Protein AF-A0A8J3X6U8-F1 (afdb_monomer)

Solvent-accessible surface area (backbone atoms only — not comparable to full-atom values): 4764 Å² total; per-residue (Å²): 137,83,90,76,81,80,90,71,74,58,58,88,57,50,52,58,54,52,48,52,54,48,53,48,50,50,51,33,50,51,55,42,38,77,76,36,50,59,38,57,43,71,58,35,36,55,48,44,53,55,36,28,58,75,61,75,47,92,70,57,69,66,60,50,54,49,51,14,44,39,25,23,74,54,50,72,78,82,77,84,125

pLDDT: mean 85.13, std 18.42, range [39.81, 98.25]

Sequence (81 aa):
MEISGAGGYDEDIIVPYVRERLEKYLRAFDGVRTTHRGRPVSEVRSALDKAFEAEDLEVWNEVRDDAARVISEGRGPAQST

Mean predicted aligned error: 8.17 Å

Organism: NCBI:txid58121

Structure (mmCIF, N/CA/C/O backbone):
data_AF-A0A8J3X6U8-F1
#
_entry.id   AF-A0A8J3X6U8-F1
#
loop_
_atom_site.group_PDB
_atom_site.id
_atom_site.type_symbol
_atom_site.label_atom_id
_atom_site.label_alt_id
_atom_site.label_comp_id
_atom_site.label_asym_id
_atom_site.label_entity_id
_atom_site.label_seq_id
_atom_site.pdbx_PDB_ins_code
_atom_site.Cartn_x
_atom_site.Cartn_y
_atom_site.Cartn_z
_atom_site.occupancy
_atom_site.B_iso_or_equiv
_atom_site.auth_seq_id
_atom_site.auth_comp_id
_atom_site.auth_asym_id
_atom_site.auth_atom_id
_atom_site.pdbx_P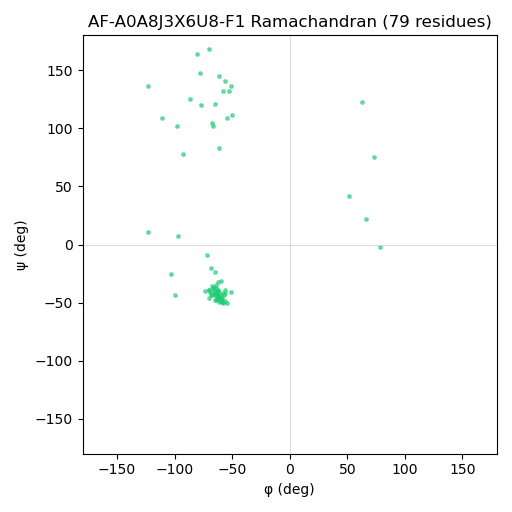DB_model_num
ATOM 1 N N . MET A 1 1 ? 36.940 -2.708 -22.269 1.00 42.91 1 MET A N 1
ATOM 2 C CA . MET A 1 1 ? 35.593 -2.105 -22.254 1.00 42.91 1 MET A CA 1
ATOM 3 C C . MET A 1 1 ? 35.635 -1.062 -21.157 1.00 42.91 1 MET A C 1
ATOM 5 O O . MET A 1 1 ? 35.597 -1.418 -19.988 1.00 42.91 1 MET A O 1
ATOM 9 N N . GLU A 1 2 ? 35.953 0.175 -21.530 1.00 40.69 2 GLU A N 1
ATOM 10 C CA . GLU A 1 2 ? 36.213 1.261 -20.582 1.00 40.69 2 GLU A CA 1
ATOM 11 C C . GLU A 1 2 ? 34.896 1.940 -20.209 1.00 40.69 2 GLU A C 1
ATOM 13 O O . GLU A 1 2 ? 34.132 2.351 -21.079 1.00 40.69 2 GLU A O 1
ATOM 18 N N . ILE A 1 3 ? 34.623 2.007 -18.908 1.00 54.41 3 ILE A N 1
ATOM 19 C CA . ILE A 1 3 ? 33.431 2.626 -18.331 1.00 54.41 3 ILE A CA 1
ATOM 20 C C . ILE A 1 3 ? 33.801 4.081 -18.021 1.00 54.41 3 ILE A C 1
ATOM 22 O O . ILE A 1 3 ? 34.151 4.428 -16.895 1.00 54.41 3 ILE A O 1
ATOM 26 N N . SER A 1 4 ? 33.825 4.921 -19.053 1.00 47.53 4 SER A N 1
ATOM 27 C CA . SER A 1 4 ? 34.218 6.327 -18.936 1.00 47.53 4 SER A CA 1
ATOM 28 C C . SER A 1 4 ? 32.985 7.226 -18.818 1.00 47.53 4 SER A C 1
ATOM 30 O O . SER A 1 4 ? 32.352 7.516 -19.821 1.00 47.53 4 SER A O 1
ATOM 32 N N . GLY A 1 5 ? 32.690 7.666 -17.587 1.00 55.34 5 GLY A N 1
ATOM 33 C CA . GLY A 1 5 ? 32.155 8.995 -17.231 1.00 55.34 5 GLY A CA 1
ATOM 34 C C . GLY A 1 5 ? 30.774 9.437 -17.753 1.00 55.34 5 GLY A C 1
ATOM 35 O O . GLY A 1 5 ? 30.586 9.614 -18.946 1.00 55.34 5 GLY A O 1
ATOM 36 N N . ALA A 1 6 ? 29.880 9.780 -16.810 1.00 52.81 6 ALA A N 1
ATOM 37 C CA . ALA A 1 6 ? 28.462 10.160 -16.961 1.00 52.81 6 ALA A CA 1
ATOM 38 C C . ALA A 1 6 ? 27.555 8.970 -17.308 1.00 52.81 6 ALA A C 1
ATOM 40 O O . ALA A 1 6 ? 27.142 8.790 -18.447 1.00 52.81 6 ALA A O 1
ATOM 41 N N . GLY A 1 7 ? 27.275 8.136 -16.297 1.00 46.59 7 GLY A N 1
ATOM 42 C CA . GLY A 1 7 ? 26.452 6.930 -16.406 1.00 46.59 7 GLY A CA 1
ATOM 43 C C . GLY A 1 7 ? 25.018 7.240 -16.831 1.00 46.59 7 GLY A C 1
ATOM 44 O O . GLY A 1 7 ? 24.134 7.370 -15.990 1.00 46.59 7 GLY A O 1
ATOM 45 N N . GLY A 1 8 ? 24.814 7.389 -18.137 1.00 50.38 8 GLY A N 1
ATOM 46 C CA . GLY A 1 8 ? 23.506 7.409 -18.763 1.00 50.38 8 GLY A CA 1
ATOM 47 C C . GLY A 1 8 ? 22.868 6.044 -18.572 1.00 50.38 8 GLY A C 1
ATOM 48 O O . GLY A 1 8 ? 23.435 5.020 -18.951 1.00 50.38 8 GLY A O 1
ATOM 49 N N . TYR A 1 9 ? 21.714 6.038 -17.923 1.00 64.19 9 TYR A N 1
ATOM 50 C CA . TYR A 1 9 ? 20.835 4.886 -17.890 1.00 64.19 9 TYR A CA 1
ATOM 51 C C . TYR A 1 9 ? 20.473 4.509 -19.326 1.00 64.19 9 TYR A C 1
ATOM 53 O O . TYR A 1 9 ? 20.108 5.382 -20.109 1.00 64.19 9 TYR A O 1
ATOM 61 N N . ASP A 1 10 ? 20.573 3.227 -19.667 1.00 73.88 10 ASP A N 1
ATOM 62 C CA . ASP A 1 10 ? 20.011 2.733 -20.919 1.00 73.88 10 ASP A CA 1
ATOM 63 C C . ASP A 1 10 ? 18.485 2.864 -20.819 1.00 73.88 10 ASP A C 1
ATOM 65 O O . ASP A 1 10 ? 17.826 2.111 -20.094 1.00 73.88 10 ASP A O 1
ATOM 69 N N . GLU A 1 11 ? 17.935 3.894 -21.459 1.00 69.12 11 GLU A N 1
ATOM 70 C CA . GLU A 1 11 ? 16.509 4.210 -21.399 1.00 69.12 11 GLU A CA 1
ATOM 71 C C . GLU A 1 11 ? 15.654 3.051 -21.929 1.00 69.12 11 GLU A C 1
ATOM 73 O O . GLU A 1 11 ? 14.576 2.802 -21.381 1.00 69.12 11 GLU A O 1
ATOM 78 N N . ASP A 1 12 ? 16.162 2.277 -22.895 1.00 75.12 12 ASP A N 1
ATOM 79 C CA . ASP A 1 12 ? 15.469 1.119 -23.468 1.00 75.12 12 ASP A CA 1
ATOM 80 C C . ASP A 1 12 ? 15.336 -0.032 -22.457 1.00 75.12 12 ASP A C 1
ATOM 82 O O . ASP A 1 12 ? 14.450 -0.878 -22.586 1.00 75.12 12 ASP A O 1
ATOM 86 N N . ILE A 1 13 ? 16.168 -0.046 -21.410 1.00 73.00 13 ILE A N 1
ATOM 87 C CA . ILE A 1 13 ? 16.125 -1.029 -20.318 1.00 73.00 13 ILE A CA 1
ATOM 88 C C . ILE A 1 13 ? 15.410 -0.460 -19.086 1.00 73.00 13 ILE A C 1
ATOM 90 O O . ILE A 1 13 ? 14.586 -1.138 -18.464 1.00 73.00 13 ILE A O 1
ATOM 94 N N . ILE A 1 14 ? 15.699 0.789 -18.717 1.00 77.75 14 ILE A N 1
ATOM 95 C CA . ILE A 1 14 ? 15.176 1.398 -17.491 1.00 77.75 14 ILE A CA 1
ATOM 96 C C . ILE A 1 14 ? 13.697 1.754 -17.618 1.00 77.75 14 ILE A C 1
ATOM 98 O O . ILE A 1 14 ? 12.944 1.524 -16.671 1.00 77.75 14 ILE A O 1
ATOM 102 N N . VAL A 1 15 ? 13.241 2.261 -18.768 1.00 80.94 15 VAL A N 1
ATOM 103 C CA . VAL A 1 15 ? 11.835 2.660 -18.933 1.00 80.94 15 VAL A CA 1
ATOM 104 C C . VAL A 1 15 ? 10.881 1.462 -18.802 1.00 80.94 15 VAL A C 1
ATOM 106 O O . VAL A 1 15 ? 9.910 1.579 -18.046 1.00 80.94 15 VAL A O 1
ATOM 109 N N . PRO A 1 16 ? 11.124 0.300 -19.444 1.00 84.81 16 PRO A N 1
ATOM 110 C CA . PRO A 1 16 ? 10.285 -0.882 -19.241 1.00 84.81 16 PRO A CA 1
ATOM 111 C C . PRO A 1 16 ? 10.310 -1.402 -17.802 1.00 84.81 16 PRO A C 1
ATOM 113 O O . PRO A 1 16 ? 9.254 -1.689 -17.242 1.00 84.81 16 PRO A O 1
ATOM 116 N N . TYR A 1 17 ? 11.491 -1.463 -17.178 1.00 83.69 17 TYR A N 1
ATOM 117 C CA . TYR A 1 17 ? 11.640 -1.946 -15.803 1.00 83.69 17 TYR A CA 1
ATOM 118 C C . TYR A 1 17 ? 10.893 -1.064 -14.790 1.00 83.69 17 TYR A C 1
ATOM 120 O O . TYR A 1 17 ? 10.170 -1.557 -13.922 1.00 83.69 17 TYR A O 1
ATOM 128 N N . VAL A 1 18 ? 11.018 0.260 -14.916 1.00 88.38 18 VAL A N 1
ATOM 129 C CA . VAL A 1 18 ? 10.303 1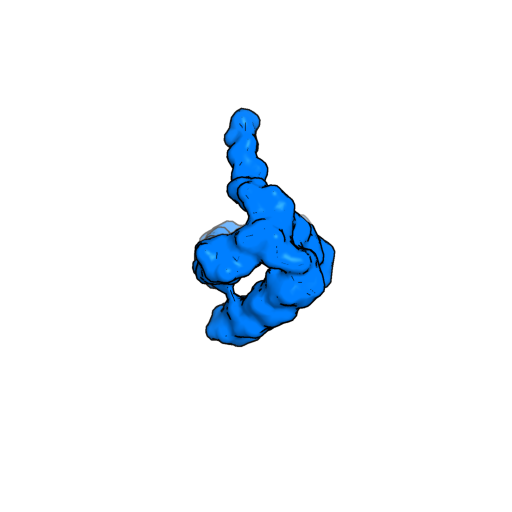.214 -14.056 1.00 88.38 18 VAL A CA 1
ATOM 130 C C . VAL A 1 18 ? 8.795 1.128 -14.285 1.00 88.38 18 VAL A C 1
ATOM 132 O O . VAL A 1 18 ? 8.034 1.169 -13.317 1.00 88.38 18 VAL A O 1
ATOM 135 N N . ARG A 1 19 ? 8.351 0.963 -15.539 1.00 91.06 19 ARG A N 1
ATOM 136 C CA . ARG A 1 19 ? 6.930 0.799 -15.868 1.00 91.06 19 ARG A CA 1
ATOM 137 C C . ARG A 1 19 ? 6.338 -0.440 -15.205 1.00 91.06 19 ARG A C 1
ATOM 139 O O . ARG A 1 19 ? 5.296 -0.328 -14.569 1.00 91.06 19 ARG A O 1
ATOM 146 N N . GLU A 1 20 ? 7.018 -1.581 -15.284 1.00 92.25 20 GLU A N 1
ATOM 147 C CA . GLU A 1 20 ? 6.552 -2.821 -14.655 1.00 92.25 20 GLU A CA 1
ATOM 148 C C . GLU A 1 20 ? 6.405 -2.661 -13.132 1.00 92.25 20 GLU A C 1
ATOM 150 O O . GLU A 1 20 ? 5.376 -3.021 -12.554 1.00 92.25 20 GLU A O 1
ATOM 155 N N . ARG A 1 21 ? 7.403 -2.064 -12.464 1.00 93.31 21 ARG A N 1
ATOM 156 C CA . ARG A 1 21 ? 7.326 -1.800 -11.017 1.00 93.31 21 ARG A CA 1
ATOM 157 C C . ARG A 1 21 ? 6.191 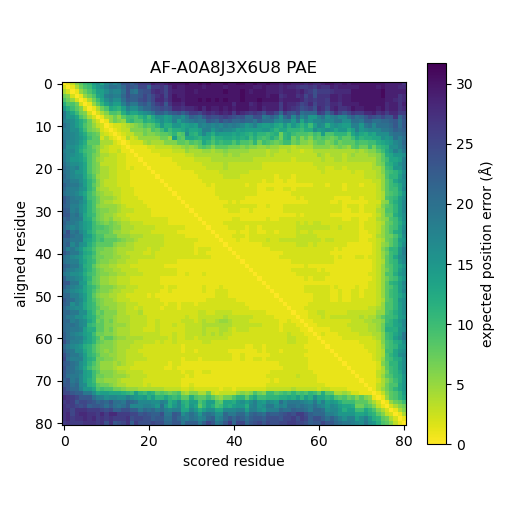-0.844 -10.664 1.00 93.31 21 ARG A C 1
ATOM 159 O O . ARG A 1 21 ? 5.523 -1.045 -9.651 1.00 93.31 21 ARG A O 1
ATOM 166 N N . LEU A 1 22 ? 5.961 0.180 -11.486 1.00 93.44 22 LEU A N 1
ATOM 167 C CA . LEU A 1 22 ? 4.866 1.124 -11.287 1.00 93.44 22 LEU A CA 1
ATOM 168 C C . LEU A 1 22 ? 3.501 0.441 -11.442 1.00 93.44 22 LEU A C 1
ATOM 170 O O . LEU A 1 22 ? 2.607 0.682 -10.637 1.00 93.44 22 LEU A O 1
ATOM 174 N N . GLU A 1 23 ? 3.336 -0.440 -12.426 1.00 95.38 23 GLU A N 1
ATOM 175 C CA . GLU A 1 23 ? 2.095 -1.197 -12.624 1.00 95.38 23 GLU A CA 1
ATOM 176 C C . GLU A 1 23 ? 1.787 -2.117 -11.434 1.00 95.38 23 GLU A C 1
ATOM 178 O O . GLU A 1 23 ? 0.654 -2.129 -10.944 1.00 95.38 23 GLU A O 1
ATOM 183 N N . LYS A 1 24 ? 2.799 -2.831 -10.921 1.00 96.31 24 LYS A N 1
ATOM 184 C CA . LYS A 1 24 ? 2.694 -3.647 -9.697 1.00 96.31 24 LYS A CA 1
ATOM 185 C C . LYS A 1 24 ? 2.295 -2.801 -8.488 1.00 96.31 24 LYS A C 1
ATOM 187 O O . LYS A 1 24 ? 1.350 -3.138 -7.774 1.00 96.31 24 LYS A O 1
ATOM 192 N N . TYR A 1 25 ? 2.960 -1.659 -8.303 1.00 96.25 25 TYR A N 1
ATOM 193 C CA . TYR A 1 25 ? 2.642 -0.716 -7.233 1.00 96.25 25 TYR A CA 1
ATOM 194 C C . TYR A 1 25 ? 1.188 -0.235 -7.309 1.00 96.25 25 TYR A C 1
ATOM 196 O O . TYR A 1 25 ? 0.463 -0.306 -6.317 1.00 96.25 25 TYR A O 1
ATOM 204 N N . LEU A 1 26 ? 0.747 0.229 -8.483 1.00 95.75 26 LEU A N 1
ATOM 205 C CA . LEU A 1 26 ? -0.605 0.751 -8.683 1.00 95.75 26 LEU A CA 1
ATOM 206 C C . LEU A 1 26 ? -1.666 -0.322 -8.430 1.00 95.75 26 LEU A C 1
ATOM 208 O O . LEU A 1 26 ? -2.674 -0.037 -7.787 1.00 95.75 26 LEU A O 1
ATOM 212 N N . ARG A 1 27 ? -1.422 -1.563 -8.864 1.00 96.00 27 ARG A N 1
ATOM 213 C CA . ARG A 1 27 ? -2.326 -2.691 -8.618 1.00 96.00 27 ARG A CA 1
ATOM 214 C C . ARG A 1 27 ? -2.489 -2.980 -7.125 1.00 96.00 27 ARG A C 1
ATOM 216 O O . ARG A 1 27 ? -3.623 -3.069 -6.648 1.00 96.00 27 ARG A O 1
ATOM 223 N N . ALA A 1 28 ? -1.383 -3.088 -6.388 1.00 97.06 28 ALA A N 1
ATOM 224 C CA . ALA A 1 28 ? -1.407 -3.297 -4.940 1.00 97.06 28 ALA A CA 1
ATOM 225 C C . ALA A 1 28 ? -2.102 -2.131 -4.217 1.00 97.06 28 ALA A C 1
ATOM 227 O O . ALA A 1 28 ? -2.994 -2.342 -3.390 1.00 97.06 28 ALA A O 1
ATOM 228 N N . PHE A 1 29 ? -1.745 -0.896 -4.579 1.00 96.75 29 PHE A N 1
ATOM 229 C CA . PHE A 1 29 ? -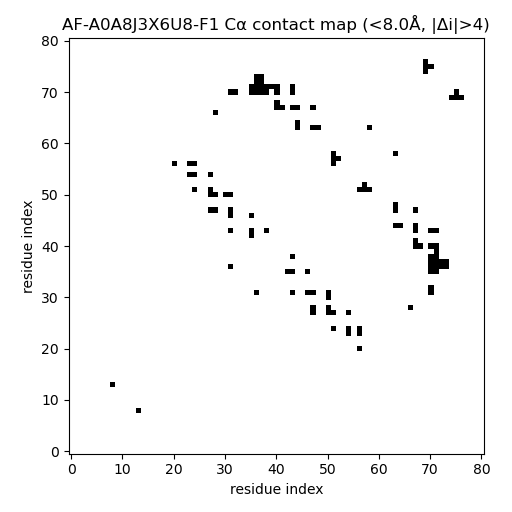2.324 0.316 -4.011 1.00 96.75 29 PHE A CA 1
ATOM 230 C C . PHE A 1 29 ? -3.839 0.378 -4.223 1.00 96.75 29 PHE A C 1
ATOM 232 O O . PHE A 1 29 ? -4.584 0.582 -3.264 1.00 96.75 29 PHE A O 1
ATOM 239 N N . ASP A 1 30 ? -4.321 0.165 -5.448 1.00 96.56 30 ASP A N 1
ATOM 240 C CA . ASP A 1 30 ? -5.751 0.231 -5.756 1.00 96.56 30 ASP A CA 1
ATOM 241 C C . ASP A 1 30 ? -6.552 -0.901 -5.108 1.00 96.56 30 ASP A C 1
ATOM 243 O O . ASP A 1 30 ? -7.676 -0.670 -4.642 1.00 96.56 30 ASP A O 1
ATOM 247 N N . GLY A 1 31 ? -5.974 -2.101 -5.005 1.00 97.06 31 GLY A N 1
ATOM 248 C CA . GLY A 1 31 ? -6.583 -3.217 -4.282 1.00 97.06 31 GLY A CA 1
ATOM 249 C C . GLY A 1 31 ? -6.817 -2.886 -2.805 1.00 97.06 31 GLY A C 1
ATOM 250 O O . GLY A 1 31 ? -7.933 -3.042 -2.290 1.00 97.06 31 GLY A O 1
ATOM 251 N N . VAL A 1 32 ? -5.795 -2.351 -2.129 1.00 97.75 32 VAL A N 1
ATOM 252 C CA . VAL A 1 32 ? -5.911 -1.938 -0.722 1.00 97.75 32 VAL A CA 1
ATOM 253 C C . VAL A 1 32 ? -6.831 -0.730 -0.582 1.00 97.75 32 VAL A C 1
ATOM 255 O O . VAL A 1 32 ? -7.708 -0.727 0.282 1.00 97.75 32 VAL A O 1
ATOM 258 N N . ARG A 1 33 ? -6.715 0.268 -1.463 1.00 96.50 33 ARG A N 1
ATOM 259 C CA . ARG A 1 33 ? -7.570 1.460 -1.458 1.00 96.50 33 ARG A CA 1
ATOM 260 C C . ARG A 1 33 ? -9.045 1.096 -1.560 1.00 96.50 33 ARG A C 1
ATOM 262 O O . ARG A 1 33 ? -9.849 1.640 -0.816 1.00 96.50 33 ARG A O 1
ATOM 269 N N . THR A 1 34 ? -9.411 0.163 -2.433 1.00 96.56 34 THR A N 1
ATOM 270 C CA . THR A 1 34 ? -10.812 -0.250 -2.630 1.00 96.56 34 THR A CA 1
ATOM 271 C C . THR A 1 34 ? -11.423 -0.868 -1.369 1.00 96.56 34 THR A C 1
ATOM 273 O O . THR A 1 34 ? -12.611 -0.698 -1.105 1.00 96.56 34 THR A O 1
ATOM 276 N N . THR A 1 35 ? -10.613 -1.557 -0.567 1.00 96.44 35 THR A N 1
ATOM 277 C CA . THR A 1 35 ? -11.075 -2.371 0.569 1.00 96.44 35 THR A CA 1
ATOM 278 C C . THR A 1 35 ? -10.862 -1.710 1.939 1.00 96.44 35 THR A C 1
ATOM 280 O O . THR A 1 35 ? -11.610 -1.993 2.881 1.00 96.44 35 THR A O 1
ATOM 283 N N . HIS A 1 36 ? -9.881 -0.807 2.054 1.00 96.44 36 HIS A N 1
ATOM 284 C CA . HIS A 1 36 ? -9.420 -0.208 3.314 1.00 96.44 36 HIS A CA 1
ATOM 285 C C . HIS A 1 36 ? -9.486 1.331 3.337 1.00 96.44 36 HIS A C 1
ATOM 287 O O . HIS A 1 36 ? -8.969 1.952 4.266 1.00 96.44 36 HIS A O 1
ATOM 293 N N . ARG A 1 37 ? -10.132 1.975 2.353 1.00 96.38 37 ARG A N 1
ATOM 294 C CA . ARG A 1 37 ? -10.349 3.433 2.369 1.00 96.38 37 ARG A CA 1
ATOM 295 C C . ARG A 1 37 ? -10.998 3.880 3.679 1.00 96.38 37 ARG A C 1
ATOM 297 O O . ARG A 1 37 ? -12.006 3.308 4.088 1.00 96.38 37 ARG A O 1
ATOM 304 N N . GLY A 1 38 ? -10.458 4.926 4.303 1.00 95.06 38 GLY A N 1
ATOM 305 C CA . GLY A 1 38 ? -11.022 5.477 5.541 1.00 95.06 38 GLY A CA 1
ATOM 306 C C . GLY A 1 38 ? -10.693 4.680 6.809 1.00 95.06 38 GLY A C 1
ATOM 307 O O . GLY A 1 38 ? -11.111 5.077 7.895 1.00 95.06 38 GLY A O 1
ATOM 308 N N . ARG A 1 39 ? -9.976 3.552 6.700 1.00 97.06 39 ARG A N 1
ATOM 309 C CA . ARG A 1 39 ? -9.564 2.749 7.861 1.00 97.06 39 ARG A CA 1
ATOM 310 C C . ARG A 1 39 ? -8.325 3.342 8.544 1.00 97.06 39 ARG A C 1
ATOM 312 O O . ARG A 1 39 ? -7.642 4.169 7.937 1.00 97.06 39 ARG A O 1
ATOM 319 N N . PRO A 1 40 ? -7.999 2.946 9.789 1.00 97.88 40 PRO A N 1
ATOM 320 C CA . PRO A 1 40 ? -6.810 3.434 10.486 1.00 97.88 40 PRO A CA 1
ATOM 321 C C . PRO A 1 40 ? -5.511 3.181 9.709 1.00 97.88 40 PRO A C 1
ATOM 323 O O . PRO A 1 40 ? -5.319 2.105 9.147 1.00 97.88 40 PRO A O 1
ATOM 326 N N . VAL A 1 41 ? -4.583 4.145 9.742 1.00 97.44 41 VAL A N 1
ATOM 327 C CA . VAL A 1 41 ? -3.287 4.079 9.032 1.00 97.44 41 VAL A CA 1
ATOM 328 C C . VAL A 1 41 ? -2.522 2.783 9.319 1.00 97.44 41 VAL A C 1
ATOM 330 O O . VAL A 1 41 ? -1.951 2.203 8.404 1.00 97.44 41 VAL A O 1
ATOM 333 N N . SER A 1 42 ? -2.517 2.300 10.564 1.00 97.62 42 SER A N 1
ATOM 334 C CA . SER A 1 42 ? -1.826 1.056 10.936 1.00 97.62 42 SER A CA 1
ATOM 335 C C . SER A 1 42 ? -2.419 -0.183 10.256 1.00 97.62 42 SER A C 1
ATOM 337 O O . SER A 1 42 ? -1.676 -1.069 9.838 1.00 97.62 42 SER A O 1
ATOM 339 N N . GLU A 1 43 ? -3.743 -0.231 10.107 1.00 97.94 43 GLU A N 1
ATOM 340 C CA . GLU A 1 43 ? -4.443 -1.314 9.415 1.00 97.94 43 GLU A CA 1
ATOM 341 C C . GLU A 1 43 ? -4.163 -1.263 7.911 1.00 97.94 43 GLU A C 1
ATOM 343 O O . GLU A 1 43 ? -3.795 -2.270 7.308 1.00 97.94 43 GLU A O 1
ATOM 348 N N . VAL A 1 44 ? -4.253 -0.068 7.321 1.00 98.25 44 VAL A N 1
ATOM 349 C CA . VAL A 1 44 ? -3.941 0.159 5.905 1.00 98.25 44 VAL A CA 1
ATOM 350 C C . VAL A 1 44 ? -2.486 -0.197 5.599 1.00 98.25 44 VAL A C 1
ATOM 352 O O . VAL A 1 44 ? -2.220 -0.871 4.608 1.00 98.25 44 VAL A O 1
ATOM 355 N N . ARG A 1 45 ? -1.540 0.202 6.457 1.00 98.06 45 ARG A N 1
ATOM 356 C CA . ARG A 1 45 ? -0.116 -0.126 6.312 1.00 98.06 45 ARG A CA 1
ATOM 357 C C . ARG A 1 45 ? 0.107 -1.636 6.297 1.00 98.06 45 ARG A C 1
ATOM 359 O O . ARG A 1 45 ? 0.789 -2.128 5.409 1.00 98.06 45 ARG A O 1
ATOM 366 N N . SER A 1 46 ? -0.520 -2.368 7.220 1.00 98.00 46 SER A N 1
ATOM 367 C CA . SER A 1 46 ? -0.421 -3.832 7.250 1.00 98.00 46 SER A CA 1
ATOM 368 C C . SER A 1 46 ? -1.027 -4.491 6.004 1.00 98.00 46 SER A C 1
ATOM 370 O O . SER A 1 46 ? -0.518 -5.508 5.536 1.00 98.00 46 SER A O 1
ATOM 372 N N . ALA A 1 47 ? -2.100 -3.923 5.447 1.00 98.06 47 ALA A N 1
ATOM 373 C CA . ALA A 1 47 ? -2.678 -4.398 4.193 1.00 98.06 47 ALA A CA 1
ATOM 374 C C . ALA A 1 47 ? -1.760 -4.118 2.989 1.00 98.06 47 ALA A C 1
ATOM 376 O O . ALA A 1 47 ? -1.599 -4.992 2.139 1.00 98.06 47 ALA A O 1
ATOM 377 N N . LEU A 1 48 ? -1.129 -2.939 2.939 1.00 98.00 48 LEU A N 1
ATOM 378 C CA . LEU A 1 48 ? -0.137 -2.591 1.917 1.00 98.00 48 LEU A CA 1
ATOM 379 C C . LEU A 1 48 ? 1.093 -3.499 1.981 1.00 98.00 48 LEU A C 1
ATOM 381 O O . LEU A 1 48 ? 1.532 -3.954 0.935 1.00 98.00 48 LEU A O 1
ATOM 385 N N . ASP A 1 49 ? 1.597 -3.822 3.176 1.00 97.69 49 ASP A N 1
ATOM 386 C CA . ASP A 1 49 ? 2.724 -4.753 3.344 1.00 97.69 49 ASP A CA 1
ATOM 387 C C . ASP A 1 49 ? 2.448 -6.098 2.663 1.00 97.69 49 ASP A C 1
ATOM 389 O O . ASP A 1 49 ? 3.232 -6.556 1.835 1.00 97.69 49 ASP A O 1
ATOM 393 N N . LYS A 1 50 ? 1.278 -6.684 2.938 1.00 97.81 50 LYS A N 1
ATOM 394 C CA . LYS A 1 50 ? 0.864 -7.958 2.334 1.00 97.81 50 LYS A CA 1
ATOM 395 C C . LYS A 1 50 ? 0.652 -7.848 0.825 1.00 97.81 50 LYS A C 1
ATOM 397 O O . LYS A 1 50 ? 0.950 -8.786 0.095 1.00 97.81 50 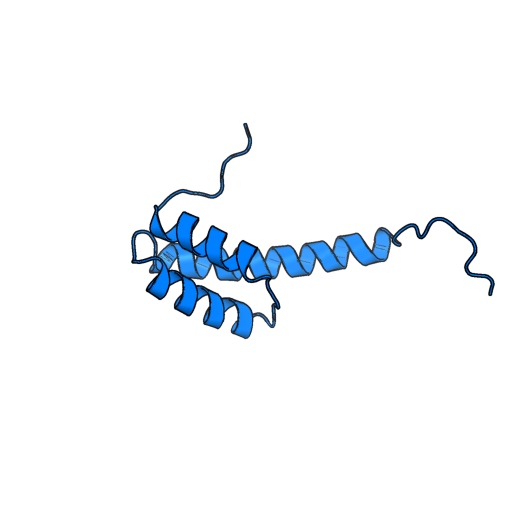LYS A O 1
ATOM 402 N N . ALA A 1 51 ? 0.104 -6.727 0.358 1.00 97.56 51 ALA A N 1
ATOM 403 C CA . ALA A 1 51 ? -0.150 -6.512 -1.062 1.00 97.56 51 ALA A CA 1
ATOM 404 C C . ALA A 1 51 ? 1.153 -6.324 -1.855 1.00 97.56 51 ALA A C 1
ATOM 406 O O . ALA A 1 51 ? 1.273 -6.857 -2.952 1.00 97.56 51 ALA A O 1
ATOM 407 N N . PHE A 1 52 ? 2.135 -5.609 -1.302 1.00 96.81 52 PHE A N 1
ATOM 408 C CA . PHE A 1 52 ? 3.445 -5.440 -1.928 1.00 96.81 52 PHE A CA 1
ATOM 409 C C . PHE A 1 52 ? 4.264 -6.733 -1.910 1.00 96.81 52 PHE A C 1
ATOM 411 O O . PHE A 1 52 ? 4.870 -7.066 -2.924 1.00 96.81 52 PHE A O 1
ATOM 418 N N . GLU A 1 53 ? 4.215 -7.504 -0.819 1.00 96.31 53 GLU A N 1
ATOM 419 C CA . GLU A 1 53 ? 4.823 -8.839 -0.754 1.00 96.31 53 GLU A CA 1
ATOM 420 C C . GLU A 1 53 ? 4.235 -9.781 -1.820 1.00 96.31 53 GLU A C 1
ATOM 422 O O . GLU A 1 53 ? 4.977 -10.476 -2.509 1.00 96.31 53 GLU A O 1
ATOM 427 N N . ALA A 1 54 ? 2.913 -9.755 -2.029 1.00 96.19 54 ALA A N 1
ATOM 428 C CA . ALA A 1 54 ? 2.250 -10.568 -3.052 1.00 96.19 54 ALA A CA 1
ATOM 429 C C . ALA A 1 54 ? 2.640 -10.201 -4.499 1.00 96.19 54 ALA A C 1
ATOM 431 O O . ALA A 1 54 ? 2.530 -11.041 -5.391 1.00 96.19 54 ALA A O 1
ATOM 432 N N . GLU A 1 55 ? 3.095 -8.968 -4.733 1.00 93.31 55 GLU A N 1
ATOM 433 C CA . GLU A 1 55 ? 3.575 -8.483 -6.036 1.00 93.31 55 GLU A CA 1
ATOM 434 C C . GLU A 1 55 ? 5.113 -8.548 -6.167 1.00 93.31 55 GLU A C 1
ATOM 436 O O . GLU A 1 55 ? 5.660 -8.048 -7.155 1.00 93.31 55 GLU A O 1
ATOM 441 N N . ASP A 1 56 ? 5.810 -9.147 -5.189 1.00 94.94 56 ASP A N 1
ATOM 442 C CA . ASP A 1 56 ? 7.280 -9.191 -5.088 1.00 94.94 56 ASP A CA 1
ATOM 443 C C . ASP A 1 56 ? 7.913 -7.788 -5.206 1.00 94.94 56 ASP A C 1
ATOM 445 O O . ASP A 1 56 ? 8.892 -7.547 -5.919 1.00 94.94 56 ASP A O 1
ATOM 449 N N . LEU A 1 57 ? 7.281 -6.808 -4.550 1.00 94.56 57 LEU A N 1
ATOM 450 C CA . LEU A 1 57 ? 7.637 -5.400 -4.648 1.00 94.56 57 LEU A CA 1
ATOM 451 C C . LEU A 1 57 ? 8.246 -4.889 -3.342 1.00 94.56 57 LEU A C 1
ATOM 453 O O . LEU A 1 57 ? 7.557 -4.636 -2.357 1.00 94.56 57 LEU A O 1
ATOM 457 N N . GLU A 1 58 ? 9.549 -4.624 -3.367 1.00 93.06 58 GLU A N 1
ATOM 458 C CA . GLU A 1 58 ? 10.196 -3.865 -2.299 1.00 93.06 58 GLU A CA 1
ATOM 459 C C . GLU A 1 58 ? 9.888 -2.365 -2.447 1.00 93.06 58 GLU A C 1
ATOM 461 O O . GLU A 1 58 ? 10.204 -1.742 -3.470 1.00 93.06 58 GLU A O 1
ATOM 466 N N . VAL A 1 59 ? 9.256 -1.789 -1.422 1.00 92.94 59 VAL A N 1
ATOM 467 C CA . VAL A 1 59 ? 8.846 -0.380 -1.361 1.00 92.94 59 VAL A CA 1
ATOM 468 C C . VAL A 1 59 ? 9.475 0.271 -0.136 1.00 92.94 59 VAL A C 1
ATOM 470 O O . VAL A 1 59 ? 9.464 -0.294 0.956 1.00 92.94 59 VAL A O 1
ATOM 473 N N . TRP A 1 60 ? 10.006 1.483 -0.303 1.00 94.75 60 TRP A N 1
ATOM 474 C CA . TRP A 1 60 ? 10.574 2.244 0.809 1.00 94.75 60 TRP A CA 1
ATOM 475 C C . TRP A 1 60 ? 9.522 2.551 1.874 1.00 94.75 60 TRP A C 1
ATOM 477 O O . TRP A 1 60 ? 8.355 2.818 1.568 1.00 94.75 60 TRP A O 1
ATOM 487 N N . ASN A 1 61 ? 9.952 2.545 3.136 1.00 94.38 61 ASN A N 1
ATOM 488 C CA . ASN A 1 61 ? 9.064 2.725 4.281 1.00 94.38 61 ASN A CA 1
ATOM 489 C C . ASN A 1 61 ? 8.266 4.033 4.184 1.00 94.38 61 ASN A C 1
ATOM 491 O O . ASN A 1 61 ? 7.078 4.036 4.486 1.00 94.38 61 ASN A O 1
ATOM 495 N N . GLU A 1 62 ? 8.897 5.109 3.719 1.00 95.81 62 GLU A N 1
ATOM 496 C CA . GLU A 1 62 ? 8.307 6.435 3.551 1.00 95.81 62 GLU A CA 1
ATOM 497 C C . GLU A 1 62 ? 7.1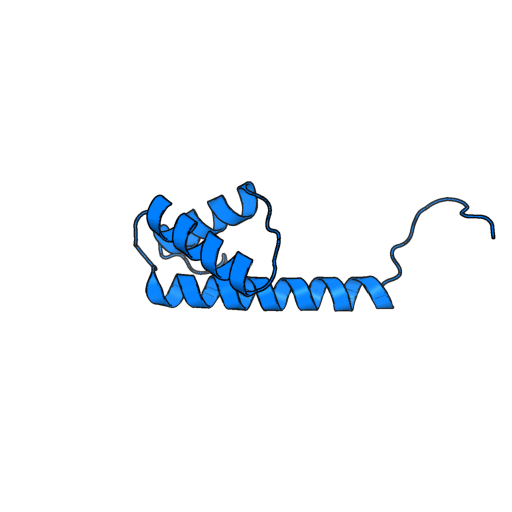99 6.433 2.496 1.00 95.81 62 GLU A C 1
ATOM 499 O O . GLU A 1 62 ? 6.135 7.001 2.727 1.00 95.81 62 GLU A O 1
ATOM 504 N N . VAL A 1 63 ? 7.422 5.753 1.367 1.00 95.38 63 VAL A N 1
ATOM 505 C CA . VAL A 1 63 ? 6.433 5.631 0.284 1.00 95.38 63 VAL A CA 1
ATOM 506 C C . VAL A 1 63 ? 5.232 4.820 0.760 1.00 95.38 63 VAL A C 1
ATOM 508 O O . VAL A 1 63 ? 4.088 5.212 0.540 1.00 95.38 63 VAL A O 1
ATOM 511 N N . ARG A 1 64 ? 5.475 3.714 1.471 1.00 96.44 64 ARG A N 1
ATOM 512 C CA . ARG A 1 64 ? 4.405 2.907 2.068 1.00 96.44 64 ARG A CA 1
ATOM 513 C C . ARG A 1 64 ? 3.618 3.695 3.115 1.00 96.44 64 ARG A C 1
ATOM 515 O O . ARG A 1 64 ? 2.392 3.618 3.140 1.00 96.44 64 ARG A O 1
ATOM 522 N N . ASP A 1 65 ? 4.305 4.421 3.992 1.00 96.75 65 ASP A N 1
ATOM 523 C CA . ASP A 1 65 ? 3.666 5.188 5.061 1.00 96.75 65 ASP 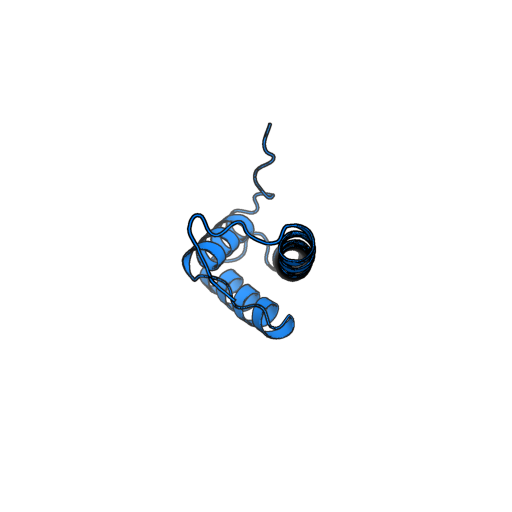A CA 1
ATOM 524 C C . ASP A 1 65 ? 2.836 6.349 4.495 1.00 96.75 65 ASP A C 1
ATOM 526 O O . ASP A 1 65 ? 1.736 6.609 4.987 1.00 96.75 65 ASP A O 1
ATOM 530 N N . ASP A 1 66 ? 3.311 7.001 3.432 1.00 96.75 66 ASP A N 1
ATOM 531 C CA . ASP A 1 66 ? 2.546 8.014 2.704 1.00 96.75 66 ASP A CA 1
ATOM 532 C C . ASP A 1 66 ? 1.310 7.410 2.021 1.00 96.75 66 ASP A C 1
ATOM 534 O O . ASP A 1 66 ? 0.189 7.874 2.239 1.00 96.75 66 ASP A O 1
ATOM 538 N N . ALA A 1 67 ? 1.469 6.292 1.306 1.00 96.31 67 ALA A N 1
ATOM 539 C CA . ALA A 1 67 ? 0.355 5.564 0.699 1.00 96.31 67 ALA A CA 1
ATOM 540 C C . ALA A 1 67 ? -0.710 5.157 1.732 1.00 96.31 67 ALA A C 1
ATOM 542 O O . ALA A 1 67 ? -1.914 5.299 1.486 1.00 96.31 67 ALA A O 1
ATOM 543 N N . ALA A 1 68 ? -0.279 4.699 2.912 1.00 97.62 68 ALA A N 1
ATOM 544 C CA . ALA A 1 68 ? -1.176 4.338 4.000 1.00 97.62 68 ALA A CA 1
ATOM 545 C C . ALA A 1 68 ? -1.971 5.545 4.515 1.00 97.62 68 ALA A C 1
ATOM 547 O O . ALA A 1 68 ? -3.174 5.422 4.764 1.00 97.62 68 ALA A O 1
ATOM 548 N N . ARG A 1 69 ? -1.334 6.720 4.632 1.00 97.25 69 ARG A N 1
ATOM 549 C CA . ARG A 1 69 ? -2.020 7.974 4.983 1.00 97.25 69 ARG A CA 1
ATOM 550 C C . ARG A 1 69 ? -3.019 8.382 3.910 1.00 97.25 69 ARG A C 1
ATOM 552 O O . ARG A 1 69 ? -4.170 8.629 4.249 1.00 97.25 69 ARG A O 1
ATOM 559 N N . VAL A 1 70 ? -2.63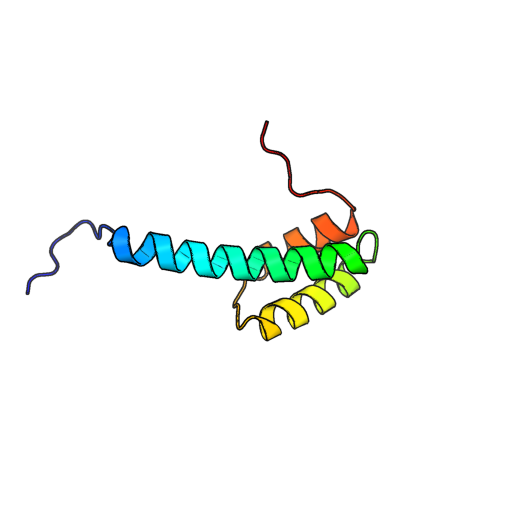9 8.371 2.631 1.00 96.69 70 VAL A N 1
ATOM 560 C CA . VAL A 1 70 ? -3.533 8.741 1.517 1.00 96.69 70 VAL A CA 1
ATOM 561 C C . VAL A 1 70 ? -4.809 7.893 1.518 1.00 96.69 70 VAL A C 1
ATOM 563 O O . VAL A 1 70 ? -5.919 8.429 1.457 1.00 96.69 70 VAL A O 1
ATOM 566 N N . ILE A 1 71 ? -4.668 6.569 1.637 1.00 96.31 71 ILE A N 1
ATOM 567 C CA . ILE A 1 71 ? -5.807 5.641 1.674 1.00 96.31 71 ILE A CA 1
ATOM 568 C C . ILE A 1 71 ? -6.636 5.826 2.955 1.00 96.31 71 ILE A C 1
ATOM 570 O O . ILE A 1 71 ? -7.871 5.841 2.886 1.00 96.31 71 ILE A O 1
ATOM 574 N N . SER A 1 72 ? -5.983 5.989 4.110 1.00 96.94 72 SER A N 1
ATOM 575 C CA . SER A 1 72 ? -6.650 6.207 5.402 1.00 96.94 72 SER A CA 1
ATOM 576 C C . SER A 1 72 ? -7.452 7.508 5.420 1.00 96.94 72 SER A C 1
ATOM 578 O O . SER A 1 72 ? -8.599 7.520 5.851 1.00 96.94 72 SER A O 1
ATOM 580 N N . GLU A 1 73 ? -6.916 8.585 4.850 1.00 95.12 73 GLU A N 1
ATOM 581 C CA . GLU A 1 73 ? -7.608 9.870 4.705 1.00 95.12 73 GLU A CA 1
ATOM 582 C C . GLU A 1 73 ? -8.718 9.829 3.646 1.00 95.12 73 GLU A C 1
ATOM 584 O O . GLU A 1 73 ? -9.494 10.773 3.497 1.00 95.12 73 GLU A O 1
ATOM 589 N N . GLY A 1 74 ? -8.795 8.743 2.876 1.00 84.44 74 GLY A N 1
ATOM 590 C CA . GLY A 1 74 ? -9.757 8.589 1.803 1.00 84.44 74 GLY A CA 1
ATOM 591 C C . GLY A 1 74 ? -9.539 9.567 0.655 1.00 84.44 74 GLY A C 1
ATOM 592 O O . GLY A 1 74 ? -10.483 9.803 -0.104 1.00 84.44 74 GLY A O 1
ATOM 593 N N . ARG A 1 75 ? -8.332 10.117 0.491 1.00 73.12 75 ARG A N 1
ATOM 594 C CA . ARG A 1 75 ? -7.984 10.917 -0.685 1.00 73.12 75 ARG A CA 1
ATOM 595 C C . ARG A 1 75 ? -7.690 9.990 -1.865 1.00 73.12 75 ARG A C 1
ATOM 597 O O . ARG A 1 75 ? -7.235 8.859 -1.701 1.00 73.12 75 ARG A O 1
ATOM 604 N N . GLY A 1 76 ? -8.011 10.454 -3.071 1.00 59.69 76 GLY A N 1
ATOM 605 C CA . GLY A 1 76 ? -7.427 9.865 -4.277 1.00 59.69 76 GLY A CA 1
ATOM 606 C C . GLY A 1 76 ? -5.940 10.230 -4.367 1.00 59.69 76 GLY A C 1
ATOM 607 O O . GLY A 1 76 ? -5.510 11.123 -3.630 1.00 59.69 76 GLY A O 1
ATOM 608 N N . PRO A 1 77 ? -5.158 9.592 -5.260 1.00 52.44 77 PRO A N 1
ATOM 609 C CA . PRO A 1 77 ? -3.842 10.123 -5.603 1.00 52.44 77 PRO A CA 1
ATOM 610 C C . PRO A 1 77 ? -4.011 11.601 -5.966 1.00 52.44 77 PRO A C 1
ATOM 612 O O . PRO A 1 77 ? -4.994 11.956 -6.626 1.00 52.44 77 PRO A O 1
ATOM 615 N N . ALA A 1 78 ? -3.117 12.459 -5.468 1.00 52.16 78 ALA A N 1
ATOM 616 C CA . ALA A 1 78 ? -3.143 13.878 -5.791 1.00 52.16 78 ALA A CA 1
ATOM 617 C C . ALA A 1 78 ? -3.223 14.012 -7.317 1.00 52.16 78 ALA A C 1
ATOM 619 O O . ALA A 1 78 ? -2.300 13.616 -8.025 1.00 52.16 78 ALA A O 1
ATOM 620 N N . GLN A 1 79 ? -4.359 14.494 -7.827 1.00 43.50 79 GLN A N 1
ATOM 621 C CA . GLN A 1 79 ? 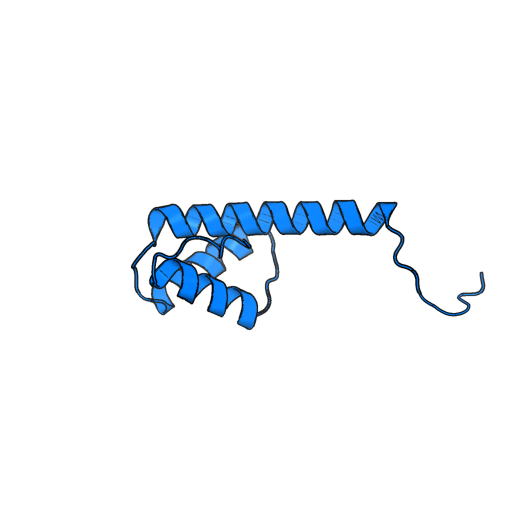-4.450 14.864 -9.229 1.00 43.50 79 GLN A CA 1
ATOM 622 C C . GLN A 1 79 ? -3.544 16.079 -9.381 1.00 43.50 79 GLN A C 1
ATOM 624 O O . GLN A 1 79 ? -3.881 17.162 -8.901 1.00 43.50 79 GLN A O 1
ATOM 629 N N . SER A 1 80 ? -2.366 15.882 -9.973 1.00 40.19 80 SER A N 1
ATOM 630 C CA . SER A 1 80 ? -1.577 16.985 -10.507 1.00 40.19 80 SER A CA 1
ATOM 631 C C . SER A 1 80 ? -2.479 17.748 -11.475 1.00 40.19 80 SER A C 1
ATOM 633 O O . SER A 1 80 ? -2.880 17.211 -12.505 1.00 40.19 80 SER A O 1
ATOM 635 N N . THR A 1 81 ? -2.877 18.951 -11.060 1.00 39.81 81 THR A N 1
ATOM 636 C CA . THR A 1 81 ? -3.415 19.982 -11.953 1.00 39.81 81 THR A CA 1
ATOM 637 C C . THR A 1 81 ? -2.271 20.573 -12.760 1.00 39.81 81 THR A C 1
ATOM 639 O O . THR A 1 81 ? -1.166 20.692 -12.179 1.00 39.81 81 THR A O 1
#

Nearest PDB structures (foldseek):
  1jud-assembly1_A  TM=4.956E-01  e=7.014E+00  Pseudomonas sp. YL

Foldseek 3Di:
DDPDDDDDDPCVPVVVVVVLLVVLLVVQLVVLLVPQAQHDLVVSLVSSVVSCVVSVHDDDPVVSSVSSVCRNPNHDPPPDD

Radius of gyration: 16.13 Å; Cα contacts (8 Å, |Δi|>4): 62; chains: 1; bounding box: 47×30×34 Å

Secondary structure (DSSP, 8-state):
----SS----HHHHHHHHHHHHHHHHHHHHHHHHHHTTS-HHHHHHHHHHHHHHTT----HHHHHHHHHHHHTTPPS----